Protein AF-A0A3Q9GE00-F1 (afdb_monomer_lite)

Sequence (98 aa):
MVGDVKSRSFTNKKTKLAQSTYDAGWFELKRQLEYKCKHAGCRFEIVNEKYTTQTCSCCRQIDSNSPKGRAGLRIREWTCAKCGTRYDSDLTPVGIFL

Foldseek 3Di:
DEEDPPLVVQCDPVHPCNVVSVVVVVVVVLVVCVVVCVVVVHDDDYDHLPCQQQQALVPRDRDPFGQDDPVSVVPQWTADPPPRDIDGNVPDRRDPDD

pLDDT: mean 83.08, std 11.06, range [40.47, 95.31]

InterPro domains:
  IPR010095 Cas12f1-like, TNB domain [PF07282] (26-91)

Structure (mmCIF, N/CA/C/O backbone):
data_AF-A0A3Q9GE00-F1
#
_entry.id   AF-A0A3Q9GE00-F1
#
loop_
_atom_site.group_PDB
_atom_site.id
_atom_site.type_symbol
_atom_site.label_atom_id
_atom_site.label_alt_id
_atom_site.label_comp_id
_atom_site.label_asym_id
_atom_site.label_entity_id
_atom_site.label_seq_id
_atom_site.pdbx_PDB_ins_code
_atom_site.Cartn_x
_atom_site.Cartn_y
_atom_site.Cartn_z
_atom_site.occupancy
_atom_site.B_iso_or_equiv
_atom_site.auth_seq_id
_atom_site.auth_comp_id
_atom_site.auth_asym_id
_atom_site.auth_atom_id
_atom_site.pdbx_PDB_model_num
ATOM 1 N N . MET A 1 1 ? -8.638 -9.067 4.197 1.00 76.88 1 MET A N 1
ATOM 2 C CA . MET A 1 1 ? -7.216 -8.763 4.475 1.00 76.88 1 MET A CA 1
ATOM 3 C C . MET A 1 1 ? -6.911 -7.376 3.943 1.00 76.88 1 MET A C 1
ATOM 5 O O . MET A 1 1 ? -7.515 -6.997 2.947 1.00 76.88 1 MET A O 1
ATOM 9 N N . VAL A 1 2 ? -6.035 -6.616 4.596 1.00 84.81 2 VAL A N 1
ATOM 10 C CA . VAL A 1 2 ? -5.651 -5.253 4.192 1.00 84.81 2 VAL A CA 1
ATOM 11 C C . VAL A 1 2 ? -4.133 -5.118 4.245 1.00 84.81 2 VAL A C 1
ATOM 13 O O . VAL A 1 2 ? -3.513 -5.583 5.196 1.00 84.81 2 VAL A O 1
ATOM 16 N N . GLY A 1 3 ? -3.531 -4.482 3.238 1.00 84.31 3 GLY A N 1
ATOM 17 C CA . GLY A 1 3 ? -2.092 -4.212 3.217 1.00 84.31 3 GLY A CA 1
ATOM 18 C C . GLY A 1 3 ? -1.651 -3.233 4.315 1.00 84.31 3 GLY A C 1
ATOM 19 O O . GLY A 1 3 ? -2.340 -2.243 4.583 1.00 84.31 3 GLY A O 1
ATOM 20 N N . ASP A 1 4 ? -0.497 -3.470 4.940 1.00 86.81 4 ASP A N 1
ATOM 21 C CA . ASP A 1 4 ? 0.036 -2.621 6.010 1.00 86.81 4 ASP A CA 1
ATOM 22 C C . ASP A 1 4 ? 0.721 -1.349 5.500 1.00 86.81 4 ASP A C 1
ATOM 24 O O . ASP A 1 4 ? 1.923 -1.143 5.650 1.00 86.81 4 ASP A O 1
ATOM 28 N N . VAL A 1 5 ? -0.065 -0.414 4.969 1.00 85.94 5 VAL A N 1
ATOM 29 C CA . VAL A 1 5 ? 0.478 0.884 4.560 1.00 85.94 5 VAL A CA 1
ATOM 30 C C . VAL A 1 5 ? 1.089 1.602 5.773 1.00 85.94 5 VAL A C 1
ATOM 32 O O . VAL A 1 5 ? 0.380 2.046 6.689 1.00 85.94 5 VAL A O 1
ATOM 35 N N . LYS A 1 6 ? 2.418 1.766 5.757 1.00 84.56 6 LYS A N 1
ATOM 36 C CA . LYS A 1 6 ? 3.192 2.495 6.779 1.00 84.56 6 LYS A CA 1
ATOM 37 C C . LYS A 1 6 ? 3.014 4.009 6.653 1.00 84.56 6 LYS A C 1
ATOM 39 O O . LYS A 1 6 ? 3.972 4.740 6.404 1.00 84.56 6 LYS A O 1
ATOM 44 N N . SER A 1 7 ? 1.790 4.492 6.866 1.00 83.12 7 SER A N 1
ATOM 45 C CA . SER A 1 7 ? 1.391 5.900 6.705 1.00 83.12 7 SER A CA 1
ATOM 46 C C . SER A 1 7 ? 2.314 6.884 7.433 1.00 83.12 7 SER A C 1
ATOM 48 O O . SER A 1 7 ? 2.689 7.907 6.868 1.00 83.12 7 SER A O 1
ATOM 50 N N . ARG A 1 8 ? 2.793 6.532 8.635 1.00 85.31 8 ARG A N 1
ATOM 51 C CA . ARG A 1 8 ? 3.747 7.346 9.416 1.00 85.31 8 ARG A CA 1
ATOM 52 C C . ARG A 1 8 ? 5.067 7.632 8.687 1.00 85.31 8 ARG A C 1
ATOM 54 O O . ARG A 1 8 ? 5.696 8.655 8.940 1.00 85.31 8 ARG A O 1
ATOM 61 N N . SER A 1 9 ? 5.487 6.758 7.770 1.00 84.62 9 SER A N 1
ATOM 62 C CA . SER A 1 9 ? 6.686 6.969 6.949 1.00 84.62 9 SER A CA 1
ATOM 63 C C . SER A 1 9 ? 6.517 8.110 5.938 1.00 84.62 9 SER A C 1
ATOM 65 O O . SER A 1 9 ? 7.517 8.648 5.464 1.00 84.62 9 SER A O 1
ATOM 67 N N . PHE A 1 10 ? 5.277 8.483 5.610 1.00 84.12 10 PHE A N 1
ATOM 68 C CA . PHE A 1 10 ? 4.939 9.527 4.638 1.00 84.12 10 PHE A CA 1
ATOM 69 C C . PHE A 1 10 ? 4.483 10.841 5.285 1.00 84.12 10 PHE A C 1
ATOM 71 O O . PHE A 1 10 ? 4.217 11.803 4.573 1.00 84.12 10 PHE A O 1
ATOM 78 N N . THR A 1 11 ? 4.393 10.904 6.618 1.00 84.69 11 THR A N 1
ATOM 79 C CA . THR A 1 11 ? 3.927 12.091 7.359 1.00 84.69 11 THR A CA 1
ATOM 80 C C . THR A 1 11 ? 5.056 12.864 8.046 1.00 84.69 11 THR A C 1
ATOM 82 O O . THR A 1 11 ? 4.800 13.779 8.828 1.00 84.69 11 THR A O 1
ATOM 85 N N . ASN A 1 12 ? 6.323 12.535 7.769 1.00 83.88 12 ASN A N 1
ATOM 86 C CA . ASN A 1 12 ? 7.457 13.323 8.255 1.00 83.88 12 ASN A CA 1
ATOM 87 C C . ASN A 1 12 ? 7.496 14.688 7.538 1.00 83.88 12 ASN A C 1
ATOM 89 O O . ASN A 1 12 ? 7.303 14.753 6.322 1.00 83.88 12 ASN A O 1
ATOM 93 N N . LYS A 1 13 ? 7.832 15.760 8.274 1.00 73.25 13 LYS A N 1
ATOM 94 C CA . LYS A 1 13 ? 7.989 17.143 7.778 1.00 73.25 13 LYS A CA 1
ATOM 95 C C . LYS A 1 13 ? 8.903 17.274 6.548 1.00 73.25 13 LYS A C 1
ATOM 97 O O . LYS A 1 13 ? 8.779 18.236 5.803 1.00 73.25 13 LYS A O 1
ATOM 102 N N . LYS A 1 14 ? 9.809 16.317 6.316 1.00 78.75 14 LYS A N 1
ATOM 103 C CA . LYS A 1 14 ? 10.706 16.292 5.143 1.00 78.75 14 LYS A CA 1
ATOM 104 C C . LYS A 1 14 ? 10.053 15.771 3.853 1.00 78.75 14 LYS A C 1
ATOM 106 O O . LYS A 1 14 ? 10.666 15.849 2.792 1.00 78.75 14 LYS A O 1
ATOM 111 N N . THR A 1 15 ? 8.851 15.197 3.920 1.00 79.38 15 THR A N 1
ATOM 112 C CA . THR A 1 15 ? 8.217 14.515 2.780 1.00 79.38 15 THR A CA 1
ATOM 113 C C . THR A 1 15 ? 7.075 15.337 2.185 1.00 79.38 15 THR A C 1
ATOM 115 O O . THR A 1 15 ? 6.233 15.866 2.902 1.00 79.38 15 THR A O 1
ATOM 118 N N . LYS A 1 16 ? 6.998 15.398 0.849 1.00 86.62 16 LYS A N 1
ATOM 119 C CA . LYS A 1 16 ? 5.914 16.083 0.112 1.00 86.62 16 LYS A CA 1
ATOM 120 C C . LYS A 1 16 ? 4.582 15.307 0.102 1.00 86.62 16 LYS A C 1
ATOM 122 O O . LYS A 1 16 ? 3.653 15.710 -0.582 1.00 86.62 16 LYS A O 1
ATOM 127 N N . LEU A 1 17 ? 4.510 14.178 0.811 1.00 87.44 17 LEU A N 1
ATOM 128 C CA . LEU A 1 17 ? 3.375 13.245 0.807 1.00 87.44 17 LEU A CA 1
ATOM 129 C C . LEU A 1 17 ? 2.497 13.363 2.060 1.00 87.44 17 LEU A C 1
ATOM 131 O O . LEU A 1 17 ? 1.488 12.666 2.146 1.00 87.44 17 LEU A O 1
ATOM 135 N N . ALA A 1 18 ? 2.855 14.222 3.020 1.00 88.38 18 ALA A N 1
ATOM 136 C CA . ALA A 1 18 ? 2.160 14.305 4.302 1.00 88.38 18 ALA A CA 1
ATOM 137 C C . ALA A 1 18 ? 0.676 14.656 4.131 1.00 88.38 18 ALA A C 1
ATOM 139 O O . ALA A 1 18 ? -0.171 13.917 4.625 1.00 88.38 18 ALA A O 1
ATOM 140 N N . GLN A 1 19 ? 0.367 15.711 3.366 1.00 89.12 19 GLN A N 1
ATOM 141 C CA . GLN A 1 19 ? -1.012 16.149 3.126 1.00 89.12 19 GLN A CA 1
ATOM 142 C C . GLN A 1 19 ? -1.848 15.041 2.477 1.00 89.12 19 GLN A C 1
ATOM 144 O O . GLN A 1 19 ? -2.814 14.581 3.069 1.00 89.12 19 GLN A O 1
ATOM 149 N N . SER A 1 20 ? -1.399 14.508 1.335 1.00 90.88 20 SER A N 1
ATOM 150 C CA . SER A 1 20 ? -2.107 13.428 0.634 1.00 90.88 20 SER A CA 1
ATOM 151 C C . SER A 1 20 ? -2.262 12.157 1.477 1.00 90.88 20 SER A C 1
ATOM 153 O O . SER A 1 20 ? -3.215 11.406 1.300 1.00 90.88 20 SER A O 1
ATOM 155 N N . THR A 1 21 ? -1.325 11.890 2.394 1.00 90.62 21 THR A N 1
ATOM 156 C CA . THR A 1 21 ? -1.417 10.740 3.308 1.00 90.62 21 THR A CA 1
ATOM 157 C C . THR A 1 21 ? -2.481 10.961 4.381 1.00 90.62 21 THR A C 1
ATOM 159 O O . THR A 1 21 ? -3.165 10.005 4.750 1.00 90.62 21 THR A O 1
ATOM 162 N N . TYR A 1 22 ? -2.627 12.194 4.876 1.00 89.50 22 TYR A N 1
ATOM 163 C CA . TYR A 1 22 ? -3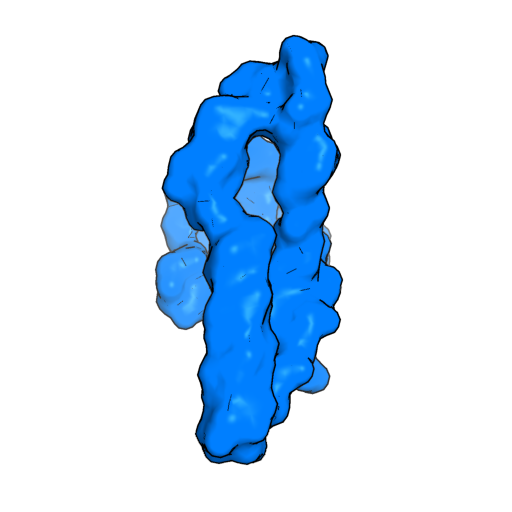.698 12.558 5.802 1.00 89.50 22 TYR A CA 1
ATOM 164 C C . TYR A 1 22 ? -5.060 12.561 5.114 1.00 89.50 22 TYR A C 1
ATOM 166 O O . TYR A 1 22 ? -5.984 11.952 5.646 1.00 89.50 22 TYR A O 1
ATOM 174 N N . ASP A 1 23 ? -5.156 13.141 3.916 1.00 92.00 23 ASP A N 1
ATOM 175 C CA . ASP A 1 23 ? -6.394 13.178 3.129 1.00 92.00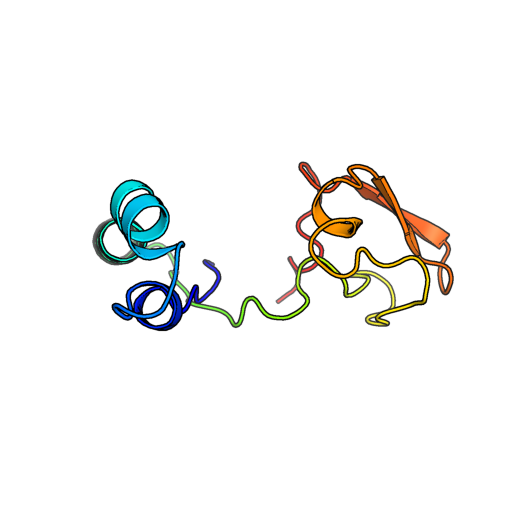 23 ASP A CA 1
ATOM 176 C C . ASP A 1 23 ? -6.895 11.762 2.801 1.00 92.00 23 ASP A C 1
ATOM 178 O O . ASP A 1 23 ? -8.093 11.494 2.836 1.00 92.00 23 ASP A O 1
ATOM 182 N N . ALA A 1 24 ? -5.978 10.821 2.550 1.00 91.12 24 ALA A N 1
ATOM 183 C CA . ALA A 1 24 ? -6.316 9.417 2.324 1.00 91.12 24 ALA A CA 1
ATOM 184 C C . ALA A 1 24 ? -6.802 8.675 3.588 1.00 91.12 24 ALA A C 1
ATOM 186 O O . ALA A 1 24 ? -7.363 7.587 3.479 1.00 91.12 24 ALA A O 1
ATOM 187 N N . GLY A 1 25 ? -6.570 9.206 4.795 1.00 92.25 25 GLY A N 1
ATOM 188 C CA . GLY A 1 25 ? -7.174 8.683 6.026 1.00 92.25 25 GLY A CA 1
ATOM 189 C C . GLY A 1 25 ? -6.784 7.249 6.415 1.00 92.25 25 GLY A C 1
ATOM 190 O O . GLY A 1 25 ? -7.531 6.590 7.137 1.00 92.25 25 GLY A O 1
ATOM 191 N N . TRP A 1 26 ? -5.618 6.744 5.985 1.00 89.88 26 TRP A N 1
ATOM 192 C CA . TRP A 1 26 ? -5.217 5.331 6.140 1.00 89.88 26 TRP A CA 1
ATOM 193 C C . TRP A 1 26 ? -5.318 4.766 7.564 1.00 89.88 26 TRP A C 1
ATOM 195 O O . TRP A 1 26 ? -5.598 3.581 7.747 1.00 89.88 26 TRP A O 1
ATOM 205 N N . PHE A 1 27 ? -5.059 5.593 8.581 1.00 89.50 27 PHE A N 1
ATOM 206 C CA . PHE A 1 27 ? -5.191 5.177 9.977 1.00 89.50 27 PHE A CA 1
ATOM 207 C C . PHE A 1 27 ? -6.655 4.937 10.362 1.00 89.50 27 PHE A C 1
ATOM 209 O O . PHE A 1 27 ? -6.976 3.884 10.913 1.00 89.50 27 PHE A O 1
ATOM 216 N N . GLU A 1 28 ? -7.538 5.881 10.033 1.00 92.25 28 GLU A N 1
ATOM 217 C CA . GLU A 1 28 ? -8.957 5.773 10.374 1.00 92.25 28 GLU A CA 1
ATOM 218 C C . GLU A 1 28 ? -9.623 4.641 9.593 1.00 92.25 28 GLU A C 1
ATOM 220 O O . GLU A 1 28 ? -10.404 3.885 10.164 1.00 92.25 28 GLU A O 1
ATOM 225 N N . LEU A 1 29 ? -9.239 4.440 8.328 1.00 92.25 29 LEU A N 1
ATOM 226 C CA . LEU A 1 29 ? -9.705 3.304 7.536 1.00 92.25 29 LEU A CA 1
ATOM 227 C C . LEU A 1 29 ? -9.397 1.967 8.229 1.00 92.25 29 LEU A C 1
ATOM 229 O O . LEU A 1 29 ? -10.294 1.141 8.400 1.00 92.25 29 LEU A O 1
ATOM 233 N N . LYS A 1 30 ? -8.147 1.763 8.676 1.00 91.56 30 LYS A N 1
ATOM 234 C CA . LYS A 1 30 ? -7.756 0.548 9.411 1.00 91.56 30 LYS A CA 1
ATOM 235 C C . LYS A 1 30 ? -8.558 0.389 10.705 1.00 91.56 30 LYS A C 1
ATOM 237 O O . LYS A 1 30 ? -9.066 -0.699 10.962 1.00 91.56 30 LYS A O 1
ATOM 242 N N . ARG A 1 31 ? -8.728 1.472 11.473 1.00 92.75 31 ARG A N 1
ATOM 243 C CA . ARG A 1 31 ? -9.502 1.475 12.726 1.00 92.75 31 ARG A CA 1
ATOM 244 C C . ARG A 1 31 ? -10.955 1.054 12.503 1.00 92.75 31 ARG A C 1
ATOM 246 O O . ARG A 1 31 ? -11.475 0.214 13.235 1.00 92.75 31 ARG A O 1
ATOM 253 N N . GLN A 1 32 ? -11.603 1.620 11.487 1.00 94.69 32 GLN A N 1
ATOM 254 C CA . GLN A 1 32 ? -12.999 1.332 11.166 1.00 94.69 32 GLN A CA 1
ATOM 255 C C . GLN A 1 32 ? -13.190 -0.103 10.679 1.00 94.69 32 GLN A C 1
ATOM 257 O O . GLN A 1 32 ? -14.144 -0.758 11.094 1.00 94.69 32 GLN A O 1
ATOM 262 N N . LEU A 1 33 ? -12.286 -0.607 9.836 1.00 93.62 33 LEU A N 1
ATOM 263 C CA . LEU A 1 33 ? -12.338 -1.992 9.369 1.00 93.62 33 LEU A CA 1
ATOM 264 C C . LEU A 1 33 ? -12.154 -2.978 10.521 1.00 93.62 33 LEU A C 1
ATOM 266 O O . LEU A 1 33 ? -12.952 -3.898 10.656 1.00 93.62 33 LEU A O 1
ATOM 270 N N . GLU A 1 34 ? -11.172 -2.756 11.394 1.00 92.81 34 GLU A N 1
ATOM 271 C CA . GLU A 1 34 ? -10.961 -3.609 12.563 1.00 92.81 34 GLU A CA 1
ATOM 272 C C . GLU A 1 34 ? -12.198 -3.628 13.474 1.00 92.81 34 GLU A C 1
ATOM 274 O O . GLU A 1 34 ? -12.679 -4.697 13.851 1.00 92.81 34 GLU A O 1
ATOM 279 N N . TYR A 1 35 ? -12.747 -2.452 13.789 1.00 94.56 35 TYR A N 1
ATOM 280 C CA . TYR A 1 35 ? -13.957 -2.320 14.599 1.00 94.56 35 TYR A CA 1
ATOM 281 C C . TYR A 1 35 ? -15.156 -3.046 13.971 1.00 94.56 35 TYR A C 1
ATOM 283 O O . TYR A 1 35 ? -15.807 -3.862 14.627 1.00 94.56 35 TYR A O 1
ATOM 291 N N . LYS A 1 36 ? -15.435 -2.793 12.687 1.00 95.31 36 LYS A N 1
ATOM 292 C CA . LYS A 1 36 ? -16.584 -3.380 11.988 1.00 95.31 36 LYS A CA 1
ATOM 293 C C . LYS A 1 36 ? -16.438 -4.886 11.805 1.00 95.31 36 LYS A C 1
ATOM 295 O O . LYS A 1 36 ? -17.418 -5.602 11.977 1.00 95.31 36 LYS A O 1
ATOM 300 N N . CYS A 1 37 ? -15.237 -5.382 11.512 1.00 94.44 37 CYS A N 1
ATOM 301 C CA . CYS A 1 37 ? -14.991 -6.816 11.400 1.00 94.44 37 CYS A CA 1
ATOM 302 C C . CYS A 1 37 ? -15.154 -7.530 12.746 1.00 94.44 37 CYS A C 1
ATOM 304 O O . CYS A 1 37 ? -15.783 -8.584 12.776 1.00 94.44 37 CYS A O 1
ATOM 306 N N . LYS A 1 38 ? -14.684 -6.938 13.858 1.00 92.19 38 LYS A N 1
ATOM 307 C CA . LYS A 1 38 ? -14.936 -7.469 15.211 1.00 92.19 38 LYS A CA 1
ATOM 308 C C . LYS A 1 38 ? -16.430 -7.565 15.512 1.00 92.19 38 LYS A C 1
ATOM 310 O O . LYS A 1 38 ? -16.875 -8.575 16.040 1.00 92.19 38 LYS A O 1
ATOM 315 N N . HIS A 1 39 ? -17.200 -6.543 15.141 1.00 93.62 39 HIS A N 1
ATOM 316 C CA . HIS A 1 39 ? -18.649 -6.532 15.346 1.00 93.62 39 HIS A CA 1
ATOM 317 C C . HIS A 1 39 ? -19.389 -7.547 14.458 1.00 93.62 39 HIS A C 1
ATOM 319 O O . HIS A 1 39 ? -20.333 -8.187 14.903 1.00 93.62 39 HIS A O 1
ATOM 325 N N . ALA A 1 40 ? -18.974 -7.700 13.200 1.00 94.25 40 ALA A N 1
ATOM 326 C CA . ALA A 1 40 ? -19.616 -8.594 12.235 1.00 94.25 40 ALA A CA 1
ATOM 327 C C . ALA A 1 40 ? -19.137 -10.058 12.319 1.00 94.25 40 ALA A C 1
ATOM 329 O O . ALA A 1 40 ? -19.617 -10.897 11.561 1.00 94.25 40 ALA A O 1
ATOM 330 N N . GLY A 1 41 ? -18.168 -10.373 13.188 1.00 91.62 41 GLY A N 1
ATOM 331 C CA . GLY A 1 41 ? -17.547 -11.701 13.254 1.00 91.62 41 GLY A CA 1
ATOM 332 C C . GLY A 1 41 ? -16.680 -12.045 12.034 1.00 91.62 41 GLY A C 1
ATOM 333 O O . GLY A 1 41 ? -16.407 -13.215 11.775 1.00 91.62 41 GLY A O 1
ATOM 334 N N . CYS A 1 42 ? -16.244 -11.047 11.259 1.00 90.38 42 CYS A N 1
ATOM 335 C CA . CYS A 1 42 ? -15.399 -11.253 10.085 1.00 90.38 42 CYS A CA 1
ATOM 336 C C . CYS A 1 42 ? -13.916 -11.350 10.468 1.00 90.38 42 CYS A C 1
ATOM 338 O O . CYS A 1 42 ? -13.425 -10.612 11.324 1.00 90.38 42 CYS A O 1
ATOM 340 N N . ARG A 1 43 ? -13.160 -12.193 9.755 1.00 88.25 43 ARG A N 1
ATOM 341 C CA . ARG A 1 43 ? -11.700 -12.279 9.898 1.00 88.25 43 ARG A CA 1
ATOM 342 C C . ARG A 1 43 ? -11.031 -11.049 9.274 1.00 88.25 43 ARG A C 1
ATOM 344 O O . ARG A 1 43 ? -11.071 -10.856 8.058 1.00 88.25 43 ARG A O 1
ATOM 351 N N . PHE A 1 44 ? -10.400 -10.228 10.110 1.00 89.62 44 PHE A N 1
ATOM 352 C CA . PHE A 1 44 ? -9.598 -9.081 9.687 1.00 89.62 44 PHE A CA 1
ATOM 353 C C . PHE A 1 44 ? -8.117 -9.366 9.907 1.00 89.62 44 PHE A C 1
ATOM 355 O O . PHE A 1 44 ? -7.700 -9.678 11.018 1.00 89.62 44 PHE A O 1
ATOM 362 N N . GLU A 1 45 ? -7.325 -9.237 8.846 1.00 89.25 45 GLU A N 1
ATOM 363 C CA . GLU A 1 45 ? -5.882 -9.455 8.898 1.00 89.25 45 GLU A CA 1
ATOM 364 C C . GLU A 1 45 ? -5.155 -8.363 8.140 1.00 89.25 45 GLU A C 1
ATOM 366 O O . GLU A 1 45 ? -5.538 -8.004 7.019 1.00 89.25 45 GLU A O 1
ATOM 371 N N . ILE A 1 46 ? -4.098 -7.869 8.771 1.00 88.00 46 ILE A N 1
ATOM 372 C CA . ILE A 1 46 ? -3.161 -6.928 8.184 1.00 88.00 46 ILE A CA 1
ATOM 373 C C . ILE A 1 46 ? -2.002 -7.741 7.609 1.00 88.00 46 ILE A C 1
ATOM 375 O O . ILE A 1 46 ? -1.361 -8.505 8.328 1.00 88.00 46 ILE A O 1
ATOM 379 N N . VAL A 1 47 ? -1.748 -7.583 6.314 1.00 85.75 47 VAL A N 1
ATOM 380 C CA . VAL A 1 47 ? -0.715 -8.321 5.577 1.00 85.75 47 VAL A CA 1
ATOM 381 C C . VAL A 1 47 ? 0.337 -7.367 5.034 1.00 85.75 47 VAL A C 1
ATOM 383 O O . VAL A 1 47 ? 0.068 -6.194 4.796 1.00 85.75 47 VAL A O 1
ATOM 386 N N . ASN A 1 48 ? 1.552 -7.864 4.824 1.00 82.94 48 ASN A N 1
ATOM 387 C CA . ASN A 1 48 ? 2.619 -7.064 4.238 1.00 82.94 48 ASN A CA 1
ATOM 388 C C . ASN A 1 48 ? 2.297 -6.754 2.767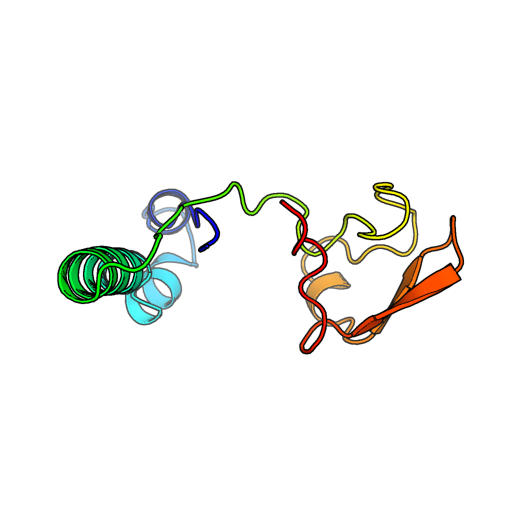 1.00 82.94 48 ASN A C 1
ATOM 390 O O . ASN A 1 48 ? 2.127 -7.657 1.955 1.00 82.94 48 ASN A O 1
ATOM 394 N N . GLU A 1 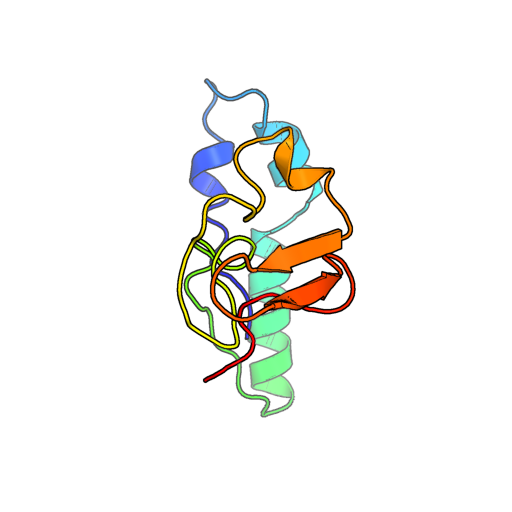49 ? 2.225 -5.473 2.430 1.00 79.44 49 GLU A N 1
ATOM 395 C CA . GLU A 1 49 ? 1.845 -4.967 1.113 1.00 79.44 49 GLU A CA 1
ATOM 396 C C . GLU A 1 49 ? 3.001 -4.938 0.105 1.00 79.44 49 GLU A C 1
ATOM 398 O O . GLU A 1 49 ? 2.800 -4.636 -1.077 1.00 79.44 49 GLU A O 1
ATOM 403 N N . LYS A 1 50 ? 4.231 -5.224 0.548 1.00 81.44 50 LYS A N 1
ATOM 404 C CA . LYS A 1 50 ? 5.420 -5.138 -0.301 1.00 81.44 50 LYS A CA 1
ATOM 405 C C . LYS A 1 50 ? 5.310 -6.058 -1.512 1.00 81.44 50 LYS A C 1
ATOM 407 O O . LYS A 1 50 ? 4.975 -7.230 -1.399 1.00 81.44 50 LYS A O 1
ATOM 412 N N . TYR A 1 51 ? 5.681 -5.506 -2.666 1.00 76.38 51 TYR A N 1
ATOM 413 C CA . TYR A 1 51 ? 5.758 -6.202 -3.955 1.00 76.38 51 TYR A CA 1
ATOM 414 C C . TYR A 1 51 ? 4.437 -6.812 -4.454 1.00 76.38 51 TYR A C 1
ATOM 416 O O . TYR A 1 51 ? 4.441 -7.507 -5.463 1.00 76.38 51 TYR A O 1
ATOM 424 N N . THR A 1 52 ? 3.300 -6.487 -3.835 1.00 76.44 52 THR A N 1
ATOM 425 C CA . THR A 1 52 ? 1.967 -6.970 -4.246 1.00 76.44 52 THR A CA 1
ATOM 426 C C . THR A 1 52 ? 1.537 -6.513 -5.638 1.00 76.44 52 THR A C 1
ATOM 428 O O . THR A 1 52 ? 0.600 -7.075 -6.181 1.00 76.44 52 THR A O 1
ATOM 431 N N . THR A 1 53 ? 2.206 -5.518 -6.227 1.00 75.31 53 THR A N 1
ATOM 432 C CA . THR A 1 53 ? 1.981 -5.045 -7.605 1.00 75.31 53 THR A CA 1
ATOM 433 C C . THR A 1 53 ? 3.047 -5.514 -8.598 1.00 75.31 53 THR A C 1
ATOM 435 O O . THR A 1 53 ? 2.964 -5.201 -9.781 1.00 75.31 53 THR A O 1
ATOM 438 N N . GLN A 1 54 ? 4.067 -6.240 -8.127 1.00 82.50 54 GLN A N 1
ATOM 439 C CA . GLN A 1 54 ? 5.244 -6.619 -8.924 1.00 82.50 54 GLN A CA 1
ATOM 440 C C . GLN A 1 54 ? 5.456 -8.131 -8.988 1.00 82.50 54 GLN A C 1
ATOM 442 O O . GLN A 1 54 ? 6.005 -8.645 -9.959 1.00 82.50 54 GLN A O 1
ATOM 447 N N . THR A 1 55 ? 5.054 -8.850 -7.946 1.00 86.06 55 THR A N 1
ATOM 448 C CA . THR A 1 55 ? 5.211 -10.298 -7.863 1.00 86.06 55 THR A CA 1
ATOM 449 C C . THR A 1 55 ? 4.123 -10.975 -8.676 1.00 86.06 55 THR A C 1
ATOM 451 O O . THR A 1 55 ? 2.949 -10.763 -8.419 1.00 86.06 55 THR A O 1
ATOM 454 N N . CYS A 1 56 ? 4.498 -11.826 -9.627 1.00 85.38 56 CYS A N 1
ATOM 455 C CA . CYS A 1 56 ? 3.544 -12.661 -10.350 1.00 85.38 56 CYS A CA 1
ATOM 456 C C . CYS A 1 56 ? 2.835 -13.633 -9.385 1.00 85.38 56 CYS A C 1
A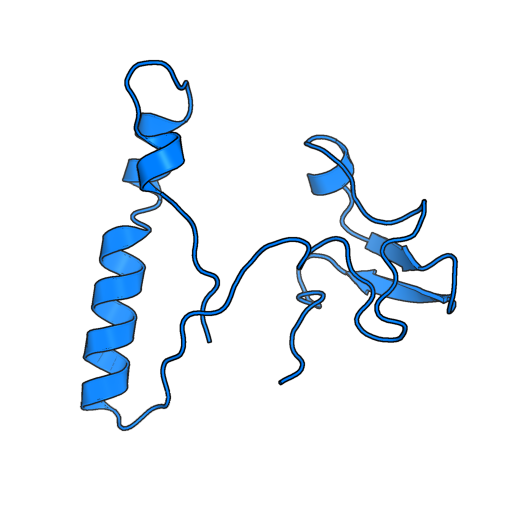TOM 458 O O . CYS A 1 56 ? 3.504 -14.425 -8.725 1.00 85.38 56 CYS A O 1
ATOM 460 N N . SER A 1 57 ? 1.500 -13.637 -9.328 1.00 79.69 57 SER A N 1
ATOM 461 C CA . SER A 1 57 ? 0.741 -14.565 -8.476 1.00 79.69 57 SER A CA 1
ATOM 462 C C . SER A 1 57 ? 0.850 -16.026 -8.933 1.00 79.69 57 SER A C 1
ATOM 464 O O . SER A 1 57 ? 0.805 -16.927 -8.103 1.00 79.69 57 SER A O 1
ATOM 466 N N . CYS A 1 58 ? 1.067 -16.273 -10.230 1.00 84.56 58 CYS A N 1
ATOM 467 C CA . CYS A 1 58 ? 1.231 -17.622 -10.779 1.00 84.56 58 CYS A CA 1
ATOM 468 C C . CYS A 1 58 ? 2.595 -18.251 -10.431 1.00 84.56 58 CYS A C 1
ATOM 470 O O . CYS A 1 58 ? 2.655 -19.362 -9.908 1.00 84.56 58 CYS A O 1
ATOM 472 N N . CYS A 1 59 ? 3.706 -17.555 -10.702 1.00 87.69 59 CYS A N 1
ATOM 473 C CA . CYS A 1 59 ? 5.055 -18.128 -10.563 1.00 87.69 59 CYS A CA 1
ATOM 474 C C . CYS A 1 59 ? 5.894 -17.530 -9.424 1.00 87.69 59 CYS A C 1
ATOM 476 O O . CYS A 1 59 ? 7.011 -17.990 -9.179 1.00 87.69 59 CYS A O 1
ATOM 478 N N . ARG A 1 60 ? 5.370 -16.520 -8.719 1.00 84.25 60 ARG A N 1
ATOM 479 C CA . ARG A 1 60 ? 5.999 -1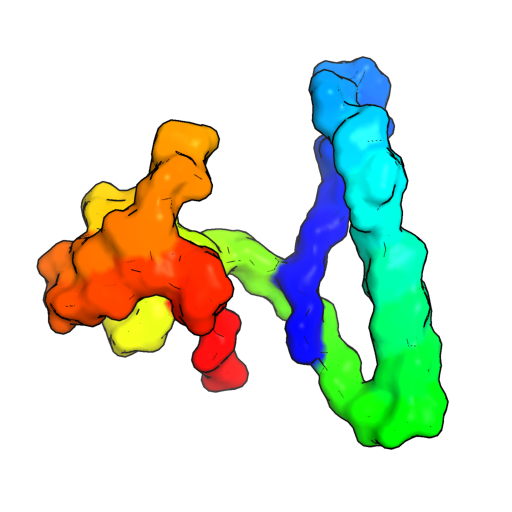5.827 -7.577 1.00 84.25 60 ARG A CA 1
ATOM 480 C C . ARG A 1 60 ? 7.312 -15.111 -7.897 1.00 84.25 60 ARG A C 1
ATOM 482 O O . ARG A 1 60 ? 8.039 -14.718 -6.990 1.00 84.25 60 ARG A O 1
ATOM 489 N N . GLN A 1 61 ? 7.616 -14.920 -9.178 1.00 85.38 61 GLN A N 1
ATOM 490 C CA . GLN A 1 61 ? 8.793 -14.178 -9.613 1.00 85.38 61 GLN A CA 1
ATOM 491 C C . GLN A 1 61 ? 8.448 -12.703 -9.813 1.00 85.38 61 GLN A C 1
ATOM 493 O O . GLN A 1 61 ? 7.394 -12.369 -10.355 1.00 85.38 61 GLN A O 1
ATOM 498 N N . ILE A 1 62 ? 9.369 -11.833 -9.404 1.00 86.50 62 ILE A N 1
ATOM 499 C CA . ILE A 1 62 ? 9.397 -10.432 -9.824 1.00 86.50 62 ILE A CA 1
ATOM 500 C C . ILE A 1 62 ? 10.266 -10.392 -11.079 1.00 86.50 62 ILE A C 1
ATOM 502 O O . ILE A 1 62 ? 11.494 -10.440 -10.992 1.00 86.50 62 ILE A O 1
ATOM 506 N N . ASP A 1 63 ? 9.643 -10.390 -12.255 1.00 83.62 63 ASP A N 1
ATOM 507 C CA . ASP A 1 63 ? 10.385 -10.421 -13.514 1.00 83.62 63 ASP A CA 1
ATOM 508 C C . ASP A 1 63 ? 10.724 -9.018 -14.051 1.00 83.62 63 ASP A C 1
ATOM 510 O O . ASP A 1 63 ? 10.581 -7.994 -13.377 1.00 83.62 63 ASP A O 1
ATOM 514 N N . SER A 1 64 ? 11.295 -8.956 -15.251 1.00 83.56 64 SER A N 1
ATOM 515 C CA . SER A 1 64 ? 11.687 -7.698 -15.887 1.00 83.56 64 SER A CA 1
ATOM 516 C C . SER A 1 64 ? 10.489 -6.836 -16.277 1.00 83.56 64 SER A C 1
ATOM 518 O O . SER A 1 64 ? 10.596 -5.616 -16.185 1.00 83.56 64 SER A O 1
ATOM 520 N N . ASN A 1 65 ? 9.368 -7.456 -16.658 1.00 86.31 65 ASN A N 1
ATOM 521 C CA . ASN A 1 65 ? 8.161 -6.768 -17.115 1.00 86.31 65 ASN A CA 1
ATOM 522 C C . ASN A 1 65 ? 7.279 -6.295 -15.959 1.00 86.31 65 ASN A C 1
ATOM 524 O O . ASN A 1 65 ? 6.320 -5.560 -16.196 1.00 86.31 65 ASN A O 1
ATOM 528 N N . SER A 1 66 ? 7.577 -6.705 -14.721 1.00 84.94 66 SER A N 1
ATOM 529 C CA . SER A 1 66 ? 6.800 -6.269 -13.569 1.00 84.94 66 SER A CA 1
ATOM 530 C C . SER A 1 66 ? 6.873 -4.740 -13.427 1.00 84.94 66 SER A C 1
ATOM 532 O O . SER A 1 66 ? 7.971 -4.177 -13.532 1.00 84.94 66 SER A O 1
ATOM 534 N N . PRO A 1 67 ? 5.762 -4.054 -13.116 1.00 86.62 67 PRO A N 1
ATOM 535 C CA . PRO A 1 67 ? 5.752 -2.610 -12.912 1.00 86.62 67 PRO A CA 1
ATOM 536 C C . PRO A 1 67 ? 6.777 -2.152 -11.863 1.00 86.62 67 PRO A C 1
ATOM 538 O O . PRO A 1 67 ? 6.753 -2.602 -10.722 1.00 86.62 67 PRO A O 1
ATOM 541 N N . LYS A 1 68 ? 7.688 -1.236 -12.219 1.00 85.31 68 LYS A N 1
ATOM 542 C CA . LYS A 1 68 ? 8.733 -0.731 -11.305 1.00 85.31 68 LYS A CA 1
ATOM 543 C C . LYS A 1 68 ? 8.744 0.788 -11.219 1.00 85.31 68 LYS A C 1
ATOM 545 O O . LYS A 1 68 ? 8.608 1.503 -12.212 1.00 85.31 68 LYS A O 1
ATOM 550 N N . GLY A 1 69 ? 8.958 1.282 -10.001 1.00 83.69 69 GLY A N 1
ATOM 551 C CA . GLY A 1 69 ? 9.000 2.712 -9.711 1.00 83.69 69 GLY A CA 1
ATOM 552 C C . GLY A 1 69 ? 7.685 3.434 -10.029 1.00 83.69 69 GLY A C 1
ATOM 553 O O . GLY A 1 69 ? 6.652 2.824 -10.294 1.00 83.69 69 GLY A O 1
ATOM 554 N N . ARG A 1 70 ? 7.719 4.772 -10.006 1.00 78.81 70 ARG A N 1
ATOM 555 C CA . ARG A 1 70 ? 6.521 5.598 -10.253 1.00 78.81 70 ARG A CA 1
ATOM 556 C C . ARG A 1 70 ? 5.994 5.489 -11.684 1.00 78.81 70 ARG A C 1
ATOM 558 O O . ARG A 1 70 ? 4.790 5.592 -11.878 1.00 78.81 70 ARG A O 1
ATOM 565 N N . ALA A 1 71 ? 6.878 5.302 -12.665 1.00 81.62 71 ALA A N 1
ATOM 566 C CA . ALA A 1 71 ? 6.478 5.114 -14.058 1.00 81.62 71 ALA A CA 1
ATOM 567 C C . ALA A 1 71 ? 5.711 3.795 -14.234 1.00 81.62 71 ALA A C 1
ATOM 569 O O . ALA A 1 71 ? 4.673 3.778 -14.889 1.00 81.62 71 ALA A O 1
ATOM 570 N N . GLY A 1 72 ? 6.165 2.730 -13.562 1.00 79.75 72 GLY A N 1
ATOM 571 C CA . GLY A 1 72 ? 5.493 1.436 -13.554 1.00 79.75 72 GLY A CA 1
ATOM 572 C C . GLY A 1 72 ? 4.077 1.485 -12.986 1.00 79.75 72 GLY A C 1
ATOM 573 O O . GLY A 1 72 ? 3.207 0.820 -13.521 1.00 79.75 72 GLY A O 1
ATOM 574 N N . LEU A 1 73 ? 3.797 2.329 -11.986 1.00 75.38 73 LEU A N 1
ATOM 575 C CA . LEU A 1 73 ? 2.442 2.460 -11.416 1.00 75.38 73 LEU A CA 1
ATOM 576 C C . LEU A 1 73 ? 1.375 2.933 -12.422 1.00 75.38 73 LEU A C 1
ATOM 578 O O . LEU A 1 73 ? 0.189 2.849 -12.126 1.00 75.38 73 LEU A O 1
ATOM 582 N N . ARG A 1 74 ? 1.773 3.464 -13.586 1.00 80.12 74 ARG A N 1
ATOM 583 C CA . ARG A 1 74 ? 0.843 3.854 -14.658 1.00 80.12 74 ARG A CA 1
ATOM 584 C C . ARG A 1 74 ? 0.503 2.707 -15.608 1.00 80.12 74 ARG A C 1
ATOM 586 O O . ARG A 1 74 ? -0.435 2.837 -16.389 1.00 80.12 74 ARG A O 1
ATOM 593 N N . ILE A 1 75 ? 1.284 1.632 -15.581 1.00 83.00 75 ILE A N 1
ATOM 594 C CA . ILE A 1 75 ? 1.069 0.452 -16.411 1.00 83.00 75 ILE A CA 1
ATOM 595 C C . ILE A 1 75 ? -0.174 -0.242 -15.869 1.00 83.00 75 ILE A C 1
ATOM 597 O O . ILE A 1 75 ? -0.141 -0.754 -14.758 1.00 83.00 75 ILE A O 1
ATOM 601 N N . ARG A 1 76 ? -1.269 -0.216 -16.636 1.00 84.44 76 ARG A N 1
ATOM 602 C CA . ARG A 1 76 ? -2.533 -0.862 -16.255 1.00 84.44 76 ARG A CA 1
ATOM 603 C C . ARG A 1 76 ? -2.521 -2.352 -16.528 1.00 84.44 76 ARG A C 1
ATOM 605 O O . ARG A 1 76 ? -3.108 -3.103 -15.763 1.00 84.44 76 ARG A O 1
ATOM 612 N N . GLU A 1 77 ? -1.789 -2.778 -17.546 1.00 86.75 77 GLU A N 1
ATOM 613 C CA . GLU A 1 77 ? -1.695 -4.179 -17.914 1.00 86.75 77 GLU A CA 1
ATOM 614 C C . GLU A 1 77 ? -0.248 -4.591 -18.119 1.00 86.75 77 GLU A C 1
ATOM 616 O O . GLU A 1 77 ? 0.535 -3.869 -18.740 1.00 86.75 77 GLU A O 1
ATOM 621 N N . TRP A 1 78 ? 0.106 -5.772 -17.628 1.00 87.19 78 TRP A N 1
ATOM 622 C CA . TRP A 1 78 ? 1.432 -6.332 -17.843 1.00 87.19 78 TRP A CA 1
ATOM 623 C C . TRP A 1 78 ? 1.368 -7.851 -17.965 1.00 87.19 78 TRP A C 1
ATOM 625 O O . TRP A 1 78 ? 0.454 -8.498 -17.458 1.00 87.19 78 TRP A O 1
ATOM 635 N N . THR A 1 79 ? 2.337 -8.428 -18.671 1.00 88.94 79 THR A N 1
ATOM 636 C CA . THR A 1 79 ? 2.447 -9.881 -18.841 1.00 88.94 79 THR A CA 1
ATOM 637 C C . THR A 1 79 ? 3.748 -10.363 -18.222 1.00 88.94 79 THR A C 1
ATOM 639 O O . THR A 1 79 ? 4.823 -9.856 -18.559 1.00 88.94 79 THR A O 1
ATOM 642 N N . CYS A 1 80 ? 3.652 -11.351 -17.333 1.00 88.94 80 CYS A N 1
ATOM 643 C CA . CYS A 1 80 ? 4.808 -11.954 -16.685 1.00 88.94 80 CYS A CA 1
ATOM 644 C C . CYS A 1 80 ? 5.705 -12.642 -17.717 1.00 88.94 80 CYS A C 1
ATOM 646 O O . CYS A 1 80 ? 5.290 -13.608 -18.359 1.00 88.94 80 CYS A O 1
ATOM 648 N N . ALA A 1 81 ? 6.964 -12.213 -17.822 1.00 89.62 81 ALA A N 1
ATOM 649 C CA . ALA A 1 81 ? 7.913 -12.781 -18.781 1.00 89.62 81 ALA A CA 1
ATOM 650 C C . ALA A 1 81 ? 8.294 -14.245 -18.483 1.00 89.62 81 ALA A C 1
ATOM 652 O O . ALA A 1 81 ? 8.853 -14.924 -19.339 1.00 89.62 81 ALA A O 1
ATOM 653 N N . LYS A 1 82 ? 8.031 -14.741 -17.264 1.00 90.44 82 LYS A N 1
ATOM 654 C CA . LYS A 1 82 ? 8.397 -16.104 -16.840 1.00 90.44 82 LYS A CA 1
ATOM 655 C C . LYS A 1 82 ? 7.334 -17.157 -17.135 1.00 90.44 82 LYS A C 1
ATOM 657 O O . LYS A 1 82 ? 7.693 -18.281 -17.455 1.00 90.44 82 LYS A O 1
ATOM 662 N N . CYS A 1 83 ? 6.057 -16.821 -16.974 1.00 89.19 83 CYS A N 1
ATOM 663 C CA . CYS A 1 83 ? 4.954 -17.784 -17.103 1.00 89.19 83 CYS A CA 1
ATOM 664 C C . CYS A 1 83 ? 3.842 -17.330 -18.057 1.00 89.19 83 CYS A C 1
ATOM 666 O O . CYS A 1 83 ? 2.888 -18.069 -18.265 1.00 89.19 83 CYS A O 1
ATOM 668 N N . GLY A 1 84 ? 3.932 -16.120 -18.618 1.00 88.50 84 GLY A N 1
ATOM 669 C CA . GLY A 1 84 ? 2.962 -15.604 -19.584 1.00 88.50 84 GLY A CA 1
ATOM 670 C C . GLY A 1 84 ? 1.627 -15.149 -18.989 1.00 88.50 84 GLY A C 1
ATOM 671 O O . GLY A 1 84 ? 0.739 -14.766 -19.743 1.00 88.50 84 GLY A O 1
ATOM 672 N N . THR A 1 85 ? 1.454 -15.157 -17.661 1.00 87.56 85 THR A N 1
ATOM 673 C CA . THR A 1 85 ? 0.219 -14.652 -17.035 1.00 87.56 85 THR A CA 1
ATOM 674 C C . THR A 1 85 ? 0.055 -13.157 -17.304 1.00 87.56 85 THR A C 1
ATOM 676 O O . THR A 1 85 ? 0.976 -12.380 -17.036 1.00 87.56 85 THR A O 1
ATOM 679 N N . ARG A 1 86 ? -1.117 -12.765 -17.817 1.00 87.19 86 ARG A N 1
ATOM 680 C CA . ARG A 1 86 ? -1.517 -11.368 -18.023 1.00 87.19 86 ARG A CA 1
ATOM 681 C C . ARG A 1 86 ? -2.239 -10.849 -16.784 1.00 87.19 86 ARG A C 1
ATOM 683 O O . ARG A 1 86 ? -3.113 -11.525 -16.249 1.00 87.19 86 ARG A O 1
ATOM 690 N N . TYR A 1 87 ? -1.879 -9.647 -16.370 1.00 82.62 87 TYR A N 1
ATOM 691 C CA . TYR A 1 87 ? -2.436 -8.954 -15.219 1.00 82.62 87 TYR A CA 1
ATOM 692 C C . TYR A 1 87 ? -3.078 -7.645 -15.643 1.00 82.62 87 TYR A C 1
ATOM 694 O O . TYR A 1 87 ? -2.541 -6.947 -16.504 1.00 82.62 87 TYR A O 1
ATOM 702 N N . ASP A 1 88 ? -4.171 -7.312 -14.966 1.00 81.38 88 ASP A N 1
ATOM 703 C CA . ASP A 1 88 ? -4.785 -5.989 -14.945 1.00 81.38 88 ASP A CA 1
ATOM 704 C C . ASP A 1 88 ? -4.656 -5.426 -13.522 1.00 81.38 88 ASP A C 1
ATOM 706 O O . ASP A 1 88 ? -5.029 -6.070 -12.538 1.00 81.38 88 ASP A O 1
ATOM 710 N N . SER A 1 89 ? -4.091 -4.231 -13.413 1.00 69.19 89 SER A N 1
ATOM 711 C CA . SER A 1 89 ? -3.735 -3.575 -12.152 1.00 69.19 89 SER A CA 1
ATOM 712 C C . SER A 1 89 ? -4.938 -3.238 -11.277 1.00 69.19 89 SER A C 1
ATOM 714 O O . SER A 1 89 ? -4.776 -3.135 -10.061 1.00 69.19 89 SER A O 1
ATOM 716 N N . ASP A 1 90 ? -6.119 -3.065 -11.879 1.00 66.19 90 ASP A N 1
ATOM 717 C CA . ASP A 1 90 ? -7.340 -2.674 -11.169 1.00 66.19 90 ASP A CA 1
ATOM 718 C C . ASP A 1 90 ? -8.184 -3.894 -10.772 1.00 66.19 90 ASP A C 1
ATOM 720 O O . ASP A 1 90 ? -8.885 -3.864 -9.760 1.00 66.19 90 ASP A O 1
ATOM 724 N N . LEU A 1 91 ? -8.099 -4.984 -11.543 1.00 62.91 91 LEU A N 1
ATOM 725 C CA . LEU A 1 91 ? -8.914 -6.189 -11.345 1.00 62.91 91 LEU A CA 1
ATOM 726 C C . LEU A 1 91 ? -8.182 -7.301 -10.596 1.00 62.91 91 LEU A C 1
ATOM 728 O O . LEU A 1 91 ? -8.798 -8.068 -9.858 1.00 62.91 91 LEU A O 1
ATOM 732 N N . THR A 1 92 ? -6.868 -7.404 -10.787 1.00 55.41 92 THR A N 1
ATOM 733 C CA . THR A 1 92 ? -6.048 -8.462 -10.196 1.00 55.41 92 THR A CA 1
ATOM 734 C C . THR A 1 92 ? -5.045 -7.860 -9.221 1.00 55.41 92 THR A C 1
ATOM 736 O O . THR A 1 92 ? -3.927 -7.523 -9.613 1.00 55.41 92 THR A O 1
ATOM 739 N N . PRO A 1 93 ? -5.389 -7.732 -7.927 1.00 53.94 93 PRO A N 1
ATOM 740 C CA . PRO A 1 93 ? -4.364 -7.566 -6.907 1.00 53.94 93 PRO A CA 1
ATOM 741 C C . PRO A 1 93 ? -3.396 -8.744 -7.038 1.00 53.94 93 PRO A C 1
ATOM 743 O O . PRO A 1 93 ? -3.784 -9.900 -6.862 1.00 53.94 93 PRO A O 1
ATOM 746 N N . VAL A 1 94 ? -2.134 -8.459 -7.364 1.00 56.31 94 VAL A N 1
ATOM 747 C CA . VAL A 1 94 ? -1.098 -9.455 -7.708 1.00 56.31 94 VAL A CA 1
ATOM 748 C C . VAL A 1 94 ? -0.623 -10.261 -6.478 1.00 56.31 94 VAL A C 1
ATOM 750 O O . VAL A 1 94 ? 0.475 -10.803 -6.432 1.00 56.31 94 VAL A O 1
ATOM 753 N N . GLY A 1 95 ? -1.479 -10.378 -5.461 1.00 53.12 95 GLY A N 1
ATOM 754 C CA . GLY A 1 95 ? -1.212 -11.019 -4.182 1.00 53.12 95 GLY A CA 1
ATOM 755 C C . GLY A 1 95 ? -2.467 -11.375 -3.381 1.00 53.12 95 GLY A C 1
ATOM 756 O O . GLY A 1 95 ? -2.459 -11.191 -2.168 1.00 53.12 95 GLY A O 1
ATOM 757 N N . ILE A 1 96 ? -3.539 -11.882 -4.003 1.00 44.09 96 ILE A N 1
ATOM 758 C CA . ILE A 1 96 ? -4.542 -12.655 -3.245 1.00 44.09 96 ILE A CA 1
ATOM 759 C C . ILE A 1 96 ? -4.231 -14.137 -3.412 1.00 44.09 96 ILE A C 1
ATOM 761 O O . ILE A 1 96 ? -4.841 -14.816 -4.227 1.00 44.09 96 ILE A O 1
ATOM 765 N N . PHE A 1 97 ? -3.275 -14.622 -2.626 1.00 45.47 97 PHE A N 1
ATOM 766 C CA . PHE A 1 97 ? -3.253 -16.006 -2.170 1.00 45.47 97 PHE A CA 1
ATOM 767 C C . PHE A 1 97 ? -2.748 -16.000 -0.727 1.00 45.47 97 PHE A C 1
ATOM 769 O O . PHE A 1 97 ? -1.681 -15.454 -0.440 1.00 45.47 97 PHE A O 1
ATOM 776 N N . LEU A 1 98 ? -3.590 -16.530 0.164 1.00 40.47 98 LEU A N 1
ATOM 777 C CA . LEU A 1 98 ? -3.175 -17.116 1.437 1.00 40.47 98 LEU A CA 1
ATOM 778 C C . LEU A 1 98 ? -2.043 -18.125 1.212 1.00 40.47 98 LEU A C 1
ATOM 780 O O . LEU A 1 98 ? -2.107 -18.836 0.182 1.00 40.47 98 LEU A O 1
#

Radius of gyration: 15.91 Å; chains: 1; bounding box: 31×35×35 Å

Organism: Moraxella catarrhalis (NCBI:txid480)

Secondary structure (DSSP, 8-state):
-EE---GGGG-STT-TTHHHHHHTTHHHHHHHHHHHHHHHT----EE--TTTTTS-TTT----SSS--HHHHTT--EEE-TTT--EEETTT--TT---